Protein AF-A0A9E2Z2F4-F1 (afdb_monomer_lite)

Sequence (89 aa):
MAPRANWKGFLRLSLVTCPVALYPATSDTEKVSFNQINRKTGHRIKYSKVDADTGEEVANEDIVKGYKVDTDTYIEVTREELDDIALES

Radius of gyration: 22.46 Å; chains: 1; bounding box: 53×28×62 Å

pLDDT: mean 81.67, std 10.57, range [46.47, 94.56]

Foldseek 3Di:
DDFDFPDWDWDDDPPDIDTDTHGDPDDCVPPDDDFDADPPPRDGDDDFDADPVPRHGDDPVRDFDWDDDDVVDTDTDHPVNVVVPPPDD

Secondary structure (DSSP, 8-state):
-PPPPSEEEEEEETTEEEEEEE--SS-GGGS-----B-TTT-PBP----B-TTT--B--GGG--EEEEEETTEEEEE-HHHHHHTS---

Structure (mmCIF, N/CA/C/O backbone):
data_AF-A0A9E2Z2F4-F1
#
_entry.id   AF-A0A9E2Z2F4-F1
#
loop_
_atom_site.group_PDB
_atom_site.id
_atom_site.type_symbol
_atom_site.label_atom_id
_atom_site.label_alt_id
_atom_site.label_comp_id
_atom_site.label_asym_id
_atom_site.label_entity_id
_atom_site.label_seq_id
_atom_site.pdbx_PDB_ins_code
_atom_site.Cartn_x
_atom_site.Cartn_y
_atom_site.Cartn_z
_atom_site.occupancy
_atom_site.B_iso_or_equiv
_atom_site.auth_seq_id
_atom_site.auth_comp_id
_atom_site.auth_asym_id
_atom_site.auth_atom_id
_atom_site.pdbx_PDB_model_num
ATOM 1 N N . MET A 1 1 ? 23.255 7.708 2.426 1.00 59.72 1 MET A N 1
ATOM 2 C CA . MET A 1 1 ? 22.846 6.378 1.917 1.00 59.72 1 MET A CA 1
ATOM 3 C C . MET A 1 1 ? 22.878 6.430 0.396 1.00 59.72 1 MET A C 1
ATOM 5 O O . MET A 1 1 ? 22.475 7.450 -0.144 1.00 59.72 1 MET A O 1
ATOM 9 N N . ALA A 1 2 ? 23.410 5.415 -0.290 1.00 62.09 2 ALA A N 1
ATOM 10 C CA . ALA A 1 2 ? 23.444 5.414 -1.757 1.00 62.09 2 ALA A CA 1
ATOM 11 C C . ALA A 1 2 ? 22.013 5.308 -2.333 1.00 62.09 2 ALA A C 1
ATOM 13 O O . ALA A 1 2 ? 21.208 4.557 -1.770 1.00 62.09 2 ALA A O 1
ATOM 14 N N . PRO A 1 3 ? 21.675 6.035 -3.417 1.00 71.19 3 PRO A N 1
ATOM 15 C CA . PRO A 1 3 ? 20.335 6.013 -3.996 1.00 71.19 3 PRO A CA 1
ATOM 16 C C . PRO A 1 3 ? 19.988 4.603 -4.491 1.00 71.19 3 PRO A C 1
ATOM 18 O O . PRO A 1 3 ? 20.742 3.985 -5.246 1.00 71.19 3 PRO A O 1
ATOM 21 N N . ARG A 1 4 ? 18.842 4.072 -4.048 1.00 79.50 4 ARG A N 1
ATOM 22 C CA . ARG A 1 4 ? 18.302 2.793 -4.530 1.00 79.50 4 ARG A CA 1
ATOM 23 C C . ARG A 1 4 ? 17.364 3.076 -5.696 1.00 79.50 4 ARG A C 1
ATOM 25 O O . ARG A 1 4 ? 16.434 3.860 -5.549 1.00 79.50 4 ARG A O 1
ATOM 32 N N . ALA A 1 5 ? 17.614 2.432 -6.831 1.00 84.06 5 ALA A N 1
ATOM 33 C CA . ALA A 1 5 ? 16.718 2.514 -7.977 1.00 84.06 5 ALA A CA 1
ATOM 34 C C . ALA A 1 5 ? 15.362 1.886 -7.618 1.00 84.06 5 ALA A C 1
ATOM 36 O O . ALA A 1 5 ? 15.334 0.778 -7.076 1.00 84.06 5 ALA A O 1
ATOM 37 N N . ASN A 1 6 ? 14.260 2.573 -7.930 1.00 85.62 6 ASN A N 1
ATOM 38 C CA . ASN A 1 6 ? 12.908 2.025 -7.766 1.00 85.62 6 ASN A CA 1
ATOM 39 C C . ASN A 1 6 ? 12.586 0.992 -8.851 1.00 85.62 6 ASN A C 1
ATOM 41 O O . ASN A 1 6 ? 11.757 0.112 -8.642 1.00 85.62 6 ASN A O 1
ATOM 45 N N . TRP A 1 7 ? 13.266 1.080 -9.994 1.00 91.56 7 TRP A N 1
ATOM 46 C CA . TRP A 1 7 ? 13.108 0.146 -11.096 1.00 91.56 7 TRP A CA 1
ATOM 47 C C . TRP A 1 7 ? 14.385 0.068 -11.936 1.00 91.56 7 TRP A C 1
ATOM 49 O O . TRP A 1 7 ? 15.123 1.049 -12.065 1.00 91.56 7 TRP A O 1
ATOM 59 N N . LYS A 1 8 ? 14.649 -1.109 -12.506 1.00 93.00 8 LYS A N 1
ATOM 60 C CA . LYS A 1 8 ? 15.749 -1.364 -13.440 1.00 93.00 8 LYS A CA 1
ATOM 61 C C . LYS A 1 8 ? 15.210 -2.140 -14.632 1.00 93.00 8 LYS A C 1
ATOM 63 O O . LYS A 1 8 ? 14.436 -3.074 -14.445 1.00 93.00 8 LYS A O 1
ATOM 68 N N . GLY A 1 9 ? 15.669 -1.797 -15.826 1.00 93.44 9 GLY A N 1
ATOM 69 C CA . GLY A 1 9 ? 15.280 -2.500 -17.039 1.00 93.44 9 GLY A CA 1
ATOM 70 C C . GLY A 1 9 ? 16.095 -2.058 -18.241 1.00 93.44 9 GLY A C 1
ATOM 71 O O . GLY A 1 9 ? 17.185 -1.505 -18.097 1.00 93.44 9 GLY A O 1
ATOM 72 N N . PHE A 1 10 ? 15.564 -2.312 -19.431 1.00 93.88 10 PHE A N 1
ATOM 73 C CA . PHE A 1 10 ? 16.212 -1.975 -20.692 1.00 93.88 10 PHE A CA 1
ATOM 74 C C . PHE A 1 10 ? 15.328 -1.031 -21.501 1.00 93.88 10 PHE A C 1
ATOM 76 O O . PHE A 1 10 ? 14.139 -1.286 -21.676 1.00 93.88 10 PHE A O 1
ATOM 83 N N . LEU A 1 11 ? 15.923 0.043 -22.014 1.00 92.19 11 LEU A N 1
ATOM 84 C CA . LEU A 1 11 ? 15.291 0.939 -22.971 1.00 92.19 11 LEU A CA 1
ATOM 85 C C . LEU A 1 11 ? 15.726 0.525 -24.379 1.00 92.19 11 LEU A C 1
ATOM 87 O O . LEU A 1 11 ? 16.920 0.555 -24.691 1.00 92.19 11 LEU A O 1
ATOM 91 N N . ARG A 1 12 ? 14.763 0.136 -25.222 1.00 92.44 12 ARG A N 1
ATOM 92 C CA . ARG A 1 12 ? 15.014 -0.216 -26.624 1.00 92.44 12 ARG A CA 1
ATOM 93 C C . ARG A 1 12 ? 14.666 0.956 -27.536 1.00 92.44 12 ARG A C 1
ATOM 95 O O . ARG A 1 12 ? 13.512 1.363 -27.616 1.00 92.44 12 ARG A O 1
ATOM 102 N N . LEU A 1 13 ? 15.660 1.466 -28.254 1.00 90.31 13 LEU A N 1
ATOM 103 C CA . LEU A 1 13 ? 15.529 2.519 -29.257 1.00 90.31 13 LEU A CA 1
ATOM 104 C C . LEU A 1 13 ? 15.857 1.928 -30.629 1.00 90.31 13 LEU A C 1
ATOM 106 O O . LEU A 1 13 ? 17.022 1.812 -31.008 1.00 90.31 13 LEU A O 1
ATOM 110 N N . SER A 1 14 ? 14.818 1.527 -31.366 1.00 91.25 14 SER A N 1
ATOM 111 C CA . SER A 1 14 ? 14.930 0.773 -32.625 1.00 91.25 14 SER A CA 1
ATOM 112 C C . SER A 1 14 ? 15.796 -0.489 -32.473 1.00 91.25 14 SER A C 1
ATOM 114 O O . SER A 1 14 ? 15.294 -1.510 -32.004 1.00 91.25 14 SER A O 1
ATOM 116 N N . LEU A 1 15 ? 17.085 -0.411 -32.823 1.00 93.62 15 LEU A N 1
ATOM 117 C CA . LEU A 1 15 ? 18.055 -1.514 -32.777 1.00 93.62 15 LEU A CA 1
ATOM 118 C C . LEU A 1 15 ? 19.022 -1.427 -31.585 1.00 93.62 15 LEU A C 1
ATOM 120 O O . LEU A 1 15 ? 19.808 -2.344 -31.363 1.00 93.62 15 LEU A O 1
ATOM 124 N N . VAL A 1 16 ? 18.986 -0.337 -30.817 1.00 93.94 16 VAL A N 1
ATOM 125 C CA . VAL A 1 16 ? 19.871 -0.125 -29.667 1.00 93.94 16 VAL A CA 1
ATOM 126 C C . VAL A 1 16 ? 19.132 -0.493 -28.389 1.00 93.94 16 VAL A C 1
ATOM 128 O O . VAL A 1 16 ? 17.996 -0.073 -28.183 1.00 93.94 16 VAL A O 1
ATOM 131 N N . THR A 1 17 ? 19.780 -1.265 -27.519 1.00 93.94 17 THR A N 1
ATOM 132 C CA . THR A 1 17 ? 19.247 -1.634 -26.203 1.00 93.94 17 THR A CA 1
ATOM 133 C C . THR A 1 17 ? 20.206 -1.148 -25.125 1.00 93.94 17 THR A C 1
ATOM 135 O O . THR A 1 17 ? 21.355 -1.581 -25.086 1.00 93.94 17 THR A O 1
ATOM 138 N N . CYS A 1 18 ? 19.734 -0.258 -24.252 1.00 94.56 18 CYS A N 1
ATOM 139 C CA . CYS A 1 18 ? 20.533 0.327 -23.176 1.00 94.56 18 CYS A CA 1
ATOM 140 C C . CYS A 1 18 ? 19.955 -0.064 -21.809 1.00 94.56 18 CYS A C 1
ATOM 142 O O . CYS A 1 18 ? 18.750 0.106 -21.602 1.00 94.56 18 CYS A O 1
ATOM 144 N N . PRO A 1 19 ? 20.768 -0.551 -20.854 1.00 93.38 19 PRO A N 1
ATOM 145 C CA . PRO A 1 19 ? 20.311 -0.732 -19.483 1.00 93.38 19 PRO A CA 1
ATOM 146 C C . PRO A 1 19 ? 20.035 0.633 -18.844 1.00 93.38 19 PRO A C 1
ATOM 148 O O . PRO A 1 19 ? 20.838 1.560 -18.957 1.00 93.38 19 PRO A O 1
ATOM 151 N N . VAL A 1 20 ? 18.904 0.751 -18.158 1.00 93.38 20 VAL A N 1
ATOM 152 C CA . VAL A 1 20 ? 18.466 1.975 -17.483 1.00 93.38 20 VAL A CA 1
ATOM 153 C C . VAL A 1 20 ? 18.036 1.674 -16.049 1.00 93.38 20 VAL A C 1
ATOM 155 O O . VAL A 1 20 ? 17.573 0.578 -15.722 1.00 93.38 20 VAL A O 1
ATOM 158 N N . ALA A 1 21 ? 18.185 2.670 -15.182 1.00 92.00 21 ALA A N 1
ATOM 159 C CA . ALA A 1 21 ? 17.706 2.639 -13.809 1.00 92.00 21 ALA A CA 1
ATOM 160 C C . ALA A 1 21 ? 16.900 3.911 -13.541 1.00 92.00 21 ALA A C 1
ATOM 162 O O . ALA A 1 21 ? 17.367 5.015 -13.821 1.00 92.00 21 ALA A O 1
ATOM 163 N N . LEU A 1 22 ? 15.688 3.743 -13.018 1.00 89.81 22 LEU A N 1
ATOM 164 C CA . LEU A 1 22 ? 14.836 4.849 -12.599 1.00 89.81 22 LEU A CA 1
ATOM 165 C C . LEU A 1 22 ? 15.139 5.191 -11.141 1.00 89.81 22 LEU A C 1
ATOM 167 O O . LEU A 1 22 ? 15.330 4.299 -10.307 1.00 89.81 22 LEU A O 1
ATOM 171 N N . TYR A 1 23 ? 15.173 6.491 -10.863 1.00 87.50 23 TYR A N 1
ATOM 172 C CA . TYR A 1 23 ? 15.340 7.049 -9.529 1.00 87.50 23 TYR A CA 1
ATOM 173 C C . TYR A 1 23 ? 14.268 8.118 -9.307 1.00 87.50 23 TYR A C 1
ATOM 175 O O . TYR A 1 23 ? 13.985 8.890 -10.228 1.00 87.50 23 TYR A O 1
ATOM 183 N N . PRO A 1 24 ? 13.676 8.196 -8.106 1.00 84.50 24 PRO A N 1
ATOM 184 C CA . PRO A 1 24 ? 12.725 9.249 -7.798 1.00 84.50 24 PRO A CA 1
ATOM 185 C C . PRO A 1 24 ? 13.445 10.605 -7.752 1.00 84.50 24 PRO A C 1
ATOM 187 O O . PRO A 1 24 ? 14.492 10.741 -7.118 1.00 84.50 24 PRO A O 1
ATOM 190 N N . ALA A 1 25 ? 12.881 11.613 -8.422 1.00 81.56 25 ALA A N 1
ATOM 191 C CA . ALA A 1 25 ? 13.426 12.974 -8.427 1.00 81.56 25 ALA A CA 1
ATOM 192 C C . ALA A 1 25 ? 13.266 13.679 -7.068 1.00 81.56 25 ALA A C 1
ATOM 194 O O . ALA A 1 25 ? 14.028 14.585 -6.740 1.00 81.56 25 ALA A O 1
ATOM 195 N N . THR A 1 26 ? 12.286 13.249 -6.271 1.00 78.50 26 THR A N 1
ATOM 196 C CA . THR A 1 26 ? 12.015 13.739 -4.919 1.00 78.50 26 THR A CA 1
ATOM 197 C C . THR A 1 26 ? 12.133 12.589 -3.925 1.00 78.50 26 THR A C 1
ATOM 199 O O . THR A 1 26 ? 11.686 11.472 -4.182 1.00 78.50 26 THR A O 1
ATOM 202 N N . SER A 1 27 ? 12.761 12.842 -2.779 1.00 68.31 27 SER A N 1
ATOM 203 C CA . SER A 1 27 ? 12.877 11.856 -1.704 1.00 68.31 27 SER A CA 1
ATOM 204 C C . SER A 1 27 ? 11.975 12.263 -0.547 1.00 68.31 27 SER A C 1
AT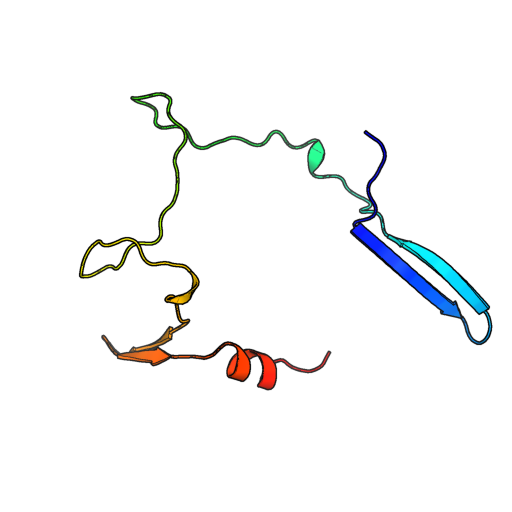OM 206 O O . SER A 1 27 ? 12.197 13.293 0.078 1.00 68.31 27 SER A O 1
ATOM 208 N N . ASP A 1 28 ? 10.978 11.437 -0.225 1.00 67.19 28 ASP A N 1
ATOM 209 C CA . ASP A 1 28 ? 10.156 11.630 0.981 1.00 67.19 28 ASP A CA 1
ATOM 210 C C . ASP A 1 28 ? 10.930 11.280 2.267 1.00 67.19 28 ASP A C 1
ATOM 212 O O . ASP A 1 28 ? 10.475 11.553 3.369 1.00 67.19 28 ASP A O 1
ATOM 216 N N . THR A 1 29 ? 12.132 10.706 2.134 1.00 63.12 29 THR A N 1
ATOM 217 C CA . THR A 1 29 ? 13.009 10.273 3.234 1.00 63.12 29 THR A CA 1
ATOM 218 C C . THR A 1 29 ? 13.368 11.398 4.210 1.00 63.12 29 THR A C 1
ATOM 220 O O . THR A 1 29 ? 13.681 11.125 5.364 1.00 63.12 29 THR A O 1
ATOM 223 N N . GLU A 1 30 ? 13.328 12.657 3.768 1.00 62.94 30 GLU A N 1
ATOM 224 C CA . GLU A 1 30 ? 13.573 13.821 4.629 1.00 62.94 30 GLU A CA 1
ATOM 225 C C . GLU A 1 30 ? 12.356 14.196 5.489 1.00 62.94 30 GLU A C 1
ATOM 227 O O . GLU A 1 30 ? 12.466 15.026 6.393 1.00 62.94 30 GLU A O 1
ATOM 232 N N . LYS A 1 31 ? 11.187 13.588 5.251 1.00 69.25 31 LYS A N 1
ATOM 233 C CA . LYS A 1 31 ? 10.006 13.827 6.075 1.00 69.25 31 LYS A CA 1
ATOM 234 C C . LYS A 1 31 ? 10.112 13.041 7.376 1.00 69.25 31 LYS A C 1
ATOM 236 O O . LYS A 1 31 ? 10.198 11.814 7.401 1.00 69.25 31 LYS A O 1
ATOM 241 N N . VAL A 1 32 ? 10.066 13.774 8.486 1.00 77.50 32 VAL A N 1
ATOM 242 C CA . VAL A 1 32 ? 9.949 13.201 9.828 1.00 77.50 32 VAL A CA 1
ATOM 243 C C . VAL A 1 32 ? 8.636 12.417 9.902 1.00 77.50 32 VAL A C 1
ATOM 245 O O . VAL A 1 32 ? 7.555 12.999 9.815 1.00 77.50 32 VAL A O 1
ATOM 248 N N . SER A 1 33 ? 8.725 11.094 10.049 1.00 78.00 33 SER A N 1
ATOM 249 C CA . SER A 1 33 ? 7.559 10.235 10.264 1.00 78.00 33 SER A CA 1
ATOM 250 C C . SER A 1 33 ? 7.297 10.058 11.758 1.00 78.00 33 SER A C 1
ATOM 252 O O . SER A 1 33 ? 8.216 9.875 12.558 1.00 78.00 33 SER A O 1
ATOM 254 N N . PHE A 1 34 ? 6.025 10.108 12.143 1.00 85.25 34 PHE A N 1
ATOM 255 C CA . PHE A 1 34 ? 5.600 9.925 13.526 1.00 85.25 34 PHE A CA 1
ATOM 256 C C . PHE A 1 34 ? 4.908 8.573 13.680 1.00 85.25 34 PHE A C 1
ATOM 258 O O . PHE A 1 34 ? 4.030 8.214 12.897 1.00 85.25 34 PHE A O 1
ATOM 265 N N . ASN A 1 35 ? 5.283 7.827 14.718 1.00 88.56 35 ASN A N 1
ATOM 266 C CA . ASN A 1 35 ? 4.536 6.643 15.126 1.00 88.56 35 ASN A CA 1
ATOM 267 C C . ASN A 1 35 ? 3.364 7.060 16.016 1.00 88.56 35 ASN A C 1
ATOM 269 O O . ASN A 1 35 ? 3.505 7.938 16.866 1.00 88.56 35 ASN A O 1
ATOM 273 N N . GLN A 1 36 ? 2.223 6.390 15.870 1.00 90.56 36 GLN A N 1
ATOM 274 C CA . GLN A 1 36 ? 1.113 6.562 16.800 1.00 90.56 36 GLN A CA 1
ATOM 275 C C . GLN A 1 36 ? 1.416 5.822 18.106 1.00 90.56 36 GLN A C 1
ATOM 277 O O . GLN A 1 36 ? 1.685 4.616 18.104 1.00 90.56 36 GLN A O 1
ATOM 282 N N . ILE A 1 37 ? 1.379 6.557 19.216 1.00 93.88 37 ILE A N 1
ATOM 283 C CA . ILE A 1 37 ? 1.709 6.063 20.553 1.00 93.88 37 ILE A CA 1
ATOM 284 C C . ILE A 1 37 ? 0.500 6.245 21.472 1.00 93.88 37 ILE A C 1
ATOM 286 O O . ILE A 1 37 ? -0.140 7.298 21.482 1.00 93.88 37 ILE A O 1
ATOM 290 N N . ASN A 1 38 ? 0.201 5.230 22.281 1.00 90.12 38 ASN A N 1
ATOM 291 C CA . ASN A 1 38 ? -0.784 5.336 23.346 1.00 90.12 38 ASN A CA 1
ATOM 292 C C . ASN A 1 38 ? -0.272 6.304 24.426 1.00 90.12 38 ASN A C 1
ATOM 294 O O . ASN A 1 38 ? 0.719 6.027 25.097 1.00 90.12 38 ASN A O 1
ATOM 298 N N . ARG A 1 39 ? -0.973 7.426 24.628 1.00 92.50 39 ARG A N 1
ATOM 299 C CA . ARG A 1 39 ? -0.571 8.485 25.570 1.00 92.50 39 ARG A CA 1
ATOM 300 C C . ARG A 1 39 ? -0.409 8.004 27.019 1.00 92.50 39 ARG A C 1
ATOM 302 O O . ARG A 1 39 ? 0.391 8.581 27.744 1.00 92.50 39 ARG A O 1
ATOM 309 N N . LYS A 1 40 ? -1.167 6.992 27.454 1.00 94.25 40 LYS A N 1
ATOM 310 C CA . LYS A 1 40 ? -1.139 6.503 28.844 1.00 94.25 40 LYS A CA 1
ATOM 311 C C . LYS A 1 40 ? 0.003 5.520 29.099 1.00 94.25 40 LYS A C 1
ATOM 313 O O . LYS A 1 40 ? 0.566 5.526 30.184 1.00 94.25 40 LYS A O 1
ATOM 318 N N . THR A 1 41 ? 0.316 4.671 28.121 1.00 92.75 41 THR A N 1
ATOM 319 C CA . THR A 1 41 ? 1.272 3.561 28.289 1.00 92.75 41 THR A CA 1
ATOM 320 C C . THR A 1 41 ? 2.603 3.781 27.572 1.00 92.75 41 THR A C 1
ATOM 322 O O . THR A 1 41 ? 3.573 3.087 27.851 1.00 92.75 41 THR A O 1
ATOM 325 N N . GLY A 1 42 ? 2.670 4.720 26.625 1.00 91.25 42 GLY A N 1
ATOM 326 C CA . GLY A 1 42 ? 3.852 4.941 25.790 1.00 91.25 42 GLY A CA 1
ATOM 327 C C . GLY A 1 42 ? 4.084 3.850 24.737 1.00 91.25 42 GLY A C 1
ATOM 328 O O . GLY A 1 42 ? 5.089 3.877 24.031 1.00 91.25 42 GLY A O 1
ATOM 329 N N . HIS A 1 43 ? 3.173 2.885 24.598 1.00 93.88 43 HIS A N 1
ATOM 330 C CA . HIS A 1 43 ? 3.318 1.784 23.647 1.00 93.88 43 HIS A CA 1
ATOM 331 C C . HIS A 1 43 ? 2.831 2.160 22.243 1.00 93.88 43 HIS A C 1
ATOM 333 O O . HIS A 1 43 ? 1.874 2.922 22.079 1.00 93.88 43 HIS A O 1
ATOM 339 N N . ARG A 1 44 ? 3.476 1.593 21.216 1.00 93.81 44 ARG A N 1
ATOM 340 C CA . ARG A 1 44 ? 3.094 1.767 19.807 1.00 93.81 44 ARG A CA 1
ATOM 341 C C . ARG A 1 44 ? 1.736 1.123 19.528 1.00 93.81 44 ARG A C 1
ATOM 343 O O . ARG A 1 44 ? 1.517 -0.028 19.901 1.00 93.81 44 ARG A O 1
ATOM 350 N N . ILE A 1 45 ? 0.859 1.845 18.834 1.00 91.56 45 ILE A N 1
ATOM 351 C CA . ILE A 1 45 ? -0.436 1.316 18.393 1.00 91.56 45 ILE A CA 1
ATOM 352 C C . ILE A 1 45 ? -0.207 0.314 17.254 1.00 91.56 45 ILE A C 1
ATOM 354 O O . ILE A 1 45 ? 0.528 0.598 16.305 1.00 91.56 45 ILE A O 1
ATOM 358 N N . LYS A 1 46 ? -0.835 -0.860 17.357 1.00 90.00 46 LYS A N 1
ATOM 359 C CA . LYS A 1 46 ? -0.929 -1.855 16.286 1.00 90.00 46 LYS A CA 1
ATOM 360 C C . LYS A 1 46 ? -2.374 -1.902 15.800 1.00 90.00 46 LYS A C 1
ATOM 362 O O . LYS A 1 46 ? -3.287 -1.844 16.618 1.00 90.00 46 LYS A O 1
ATOM 367 N N . TYR A 1 47 ? -2.55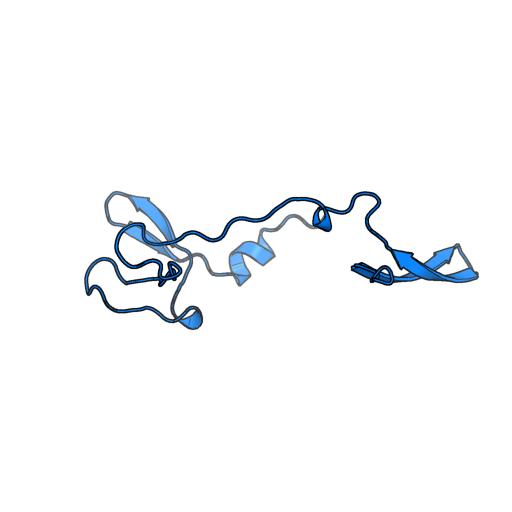5 -2.003 14.490 1.00 88.50 47 TYR A N 1
ATOM 368 C CA . TYR A 1 47 ? -3.863 -2.220 13.884 1.00 88.50 47 TYR A CA 1
ATOM 369 C C . TYR A 1 47 ? -4.045 -3.707 13.626 1.00 88.50 47 TYR A C 1
ATOM 371 O O . TYR A 1 47 ? -3.146 -4.348 13.083 1.00 88.50 47 TYR A O 1
ATOM 379 N N . SER A 1 48 ? -5.209 -4.212 14.003 1.00 88.38 48 SER A N 1
ATOM 380 C CA . SER A 1 48 ? -5.686 -5.534 13.634 1.00 88.38 48 SER A CA 1
ATOM 381 C C . SER A 1 48 ? -7.043 -5.385 12.954 1.00 88.38 48 SER A C 1
ATOM 383 O O . SER A 1 48 ? -7.781 -4.438 13.243 1.00 88.38 48 SER A O 1
ATOM 385 N N . LYS A 1 49 ? -7.325 -6.269 11.999 1.00 89.94 49 LYS A N 1
ATOM 386 C CA . LYS A 1 49 ? -8.621 -6.344 11.332 1.00 89.94 49 LYS A CA 1
ATOM 387 C C . LYS A 1 49 ? -9.445 -7.368 12.099 1.00 89.94 49 LYS A C 1
ATOM 389 O O . LYS A 1 49 ? -9.025 -8.514 12.205 1.00 89.94 49 LYS A O 1
ATOM 394 N N . VAL A 1 50 ? -10.570 -6.932 12.647 1.00 91.06 50 VAL A N 1
ATOM 395 C CA . VAL A 1 50 ? -11.458 -7.771 13.454 1.00 91.06 50 VAL A CA 1
ATOM 396 C C . VAL A 1 50 ? -12.823 -7.867 12.791 1.00 91.06 50 VAL A C 1
ATOM 398 O O . VAL A 1 50 ? -13.261 -6.897 12.164 1.00 91.06 50 VAL A O 1
ATOM 401 N N . ASP A 1 51 ? -13.459 -9.026 12.912 1.00 87.25 51 ASP A N 1
ATOM 402 C CA . ASP A 1 51 ? -14.837 -9.238 12.488 1.00 87.25 51 ASP A CA 1
ATOM 403 C C . ASP A 1 51 ? -15.787 -8.395 13.352 1.00 87.25 51 ASP A C 1
ATOM 405 O O . ASP A 1 51 ? -15.584 -8.250 14.562 1.00 87.25 51 ASP A O 1
ATOM 409 N N . ALA A 1 52 ? -16.789 -7.780 12.725 1.00 84.44 52 ALA A N 1
ATOM 410 C CA . ALA A 1 52 ? -17.672 -6.833 13.400 1.00 84.44 52 ALA A CA 1
ATOM 411 C C . ALA A 1 52 ? -18.683 -7.516 14.335 1.00 84.44 52 ALA A C 1
ATOM 413 O O . ALA A 1 52 ? -19.102 -6.896 15.315 1.00 84.44 52 ALA A O 1
ATOM 414 N N . ASP A 1 53 ? -19.046 -8.766 14.053 1.00 87.19 53 ASP A N 1
ATOM 415 C CA . ASP A 1 53 ? -20.055 -9.521 14.788 1.00 87.19 53 ASP A CA 1
ATOM 416 C C . ASP A 1 53 ? -19.418 -10.405 15.864 1.00 87.19 53 ASP A C 1
ATOM 418 O O . ASP A 1 53 ? -19.898 -10.445 17.000 1.00 87.19 53 ASP A O 1
ATOM 422 N N . THR A 1 54 ? -18.310 -11.083 15.545 1.00 85.38 54 THR A N 1
ATOM 423 C CA . THR A 1 54 ? -17.642 -11.996 16.489 1.00 85.38 54 THR A CA 1
ATOM 424 C C . THR A 1 54 ? -16.557 -11.315 17.322 1.00 85.38 54 THR A C 1
ATOM 426 O O . THR A 1 54 ? -16.255 -11.762 18.431 1.00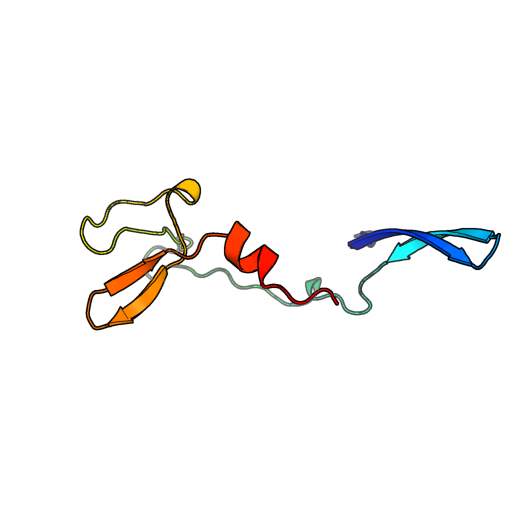 85.38 54 THR A O 1
ATOM 429 N N . GLY A 1 55 ? -15.981 -10.212 16.830 1.00 86.81 55 GLY A N 1
ATOM 430 C CA . GLY A 1 55 ? -14.863 -9.516 17.473 1.00 86.81 55 GLY A CA 1
ATOM 431 C C . GLY A 1 55 ? -13.520 -10.248 17.364 1.00 86.81 55 GLY A C 1
ATOM 432 O O . GLY A 1 55 ? -12.552 -9.850 18.018 1.00 86.81 55 GLY A O 1
ATOM 433 N N . GLU A 1 56 ? -13.449 -11.312 16.566 1.00 88.81 56 GLU A N 1
ATOM 434 C CA . GLU A 1 56 ? -12.240 -12.109 16.360 1.00 88.81 56 GLU A CA 1
ATOM 435 C C . GLU A 1 56 ? -11.333 -11.488 15.291 1.00 88.81 56 GLU A C 1
ATOM 437 O O . GLU A 1 56 ? -11.793 -10.805 14.379 1.00 88.81 56 GLU A O 1
ATOM 442 N N . GLU A 1 57 ? -10.020 -11.701 15.403 1.00 88.56 57 GLU A N 1
ATOM 443 C CA . GLU A 1 57 ? -9.056 -11.236 14.400 1.00 88.56 57 GLU A CA 1
ATOM 444 C C . GLU A 1 57 ? -9.179 -12.060 13.113 1.00 88.56 57 GLU A C 1
ATOM 446 O O . GLU A 1 57 ? -9.148 -13.288 13.150 1.00 88.56 57 GLU A O 1
ATOM 451 N N . VAL A 1 58 ? -9.274 -11.374 11.974 1.00 88.75 58 VAL A N 1
ATOM 452 C CA . VAL A 1 58 ? -9.432 -11.998 10.657 1.00 88.75 58 VAL A CA 1
ATOM 453 C C . VAL A 1 58 ? -8.112 -11.928 9.896 1.00 88.75 58 VAL A C 1
ATOM 455 O O . VAL A 1 58 ? -7.528 -10.849 9.712 1.00 88.75 58 VAL A O 1
ATOM 458 N N . ALA A 1 59 ? -7.636 -13.083 9.429 1.00 87.44 59 ALA A N 1
ATOM 459 C CA . ALA A 1 59 ? -6.447 -13.163 8.593 1.00 87.44 59 ALA A CA 1
ATOM 460 C C . ALA A 1 59 ? -6.692 -12.474 7.245 1.00 87.44 59 ALA A C 1
ATOM 462 O O . ALA A 1 59 ? -7.801 -12.442 6.729 1.00 87.44 59 ALA A O 1
ATOM 463 N N . ASN A 1 60 ? -5.647 -11.907 6.636 1.00 81.00 60 ASN A N 1
ATOM 464 C CA . ASN A 1 60 ? -5.806 -11.156 5.383 1.00 81.00 60 ASN A CA 1
ATOM 465 C C . ASN A 1 60 ? -6.361 -12.011 4.230 1.00 81.00 60 ASN A C 1
ATOM 467 O O . ASN A 1 60 ? -6.987 -11.462 3.328 1.00 81.00 60 ASN A O 1
ATOM 471 N N . GLU A 1 61 ? -6.102 -13.317 4.273 1.00 82.00 61 GLU A N 1
ATOM 472 C CA . GLU A 1 61 ? -6.532 -14.315 3.289 1.00 82.00 61 GLU A CA 1
ATOM 473 C C . GLU A 1 61 ? -8.052 -14.513 3.298 1.00 82.00 61 GLU A C 1
ATOM 475 O O . GLU A 1 61 ? -8.640 -14.699 2.237 1.00 82.00 61 GLU A O 1
ATOM 480 N N . ASP A 1 62 ? -8.687 -14.358 4.461 1.00 80.81 62 ASP A N 1
ATOM 481 C CA . ASP A 1 62 ? -10.133 -14.528 4.642 1.00 80.81 62 ASP A CA 1
ATOM 482 C C . ASP A 1 62 ? -10.922 -13.230 4.373 1.00 80.81 62 ASP A C 1
ATOM 484 O O . ASP A 1 62 ? -12.146 -13.192 4.481 1.00 80.81 62 ASP A O 1
ATOM 488 N N . ILE A 1 63 ? -10.238 -12.133 4.016 1.00 81.62 63 ILE A N 1
ATOM 489 C CA . ILE A 1 63 ? -10.869 -10.826 3.791 1.00 81.62 63 ILE A CA 1
ATOM 490 C C . ILE A 1 63 ? -11.149 -10.625 2.306 1.00 81.62 63 ILE A C 1
ATOM 492 O O . ILE A 1 63 ? -10.273 -10.231 1.527 1.00 81.62 63 ILE A O 1
ATOM 496 N N . VAL A 1 64 ? -12.414 -10.808 1.940 1.00 80.94 64 VAL A N 1
ATOM 497 C CA . VAL A 1 64 ? -12.939 -10.506 0.605 1.00 80.94 64 VAL A CA 1
ATOM 498 C C . VAL A 1 64 ? -13.425 -9.058 0.502 1.00 80.94 64 VAL A C 1
ATOM 500 O O . VAL A 1 64 ? -13.754 -8.407 1.496 1.00 80.94 64 VAL A O 1
ATOM 503 N N . LYS A 1 65 ? -13.442 -8.510 -0.718 1.00 78.06 65 LYS A N 1
ATOM 504 C CA . LYS A 1 65 ? -14.032 -7.193 -0.983 1.00 78.06 65 LYS A CA 1
ATOM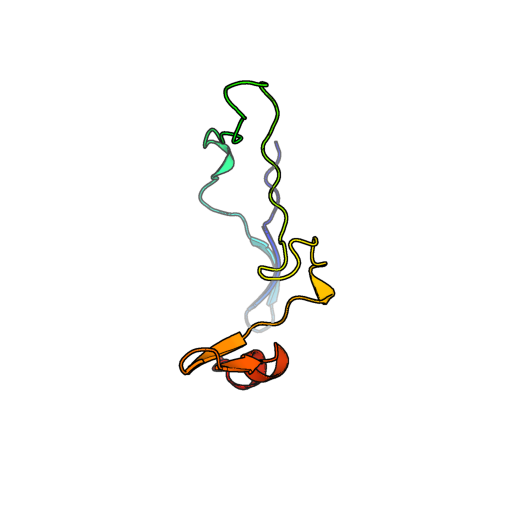 505 C C . LYS A 1 65 ? -15.518 -7.385 -1.263 1.00 78.06 65 LYS A C 1
ATOM 507 O O . LYS A 1 65 ? -15.861 -8.130 -2.169 1.00 78.06 65 LYS A O 1
ATOM 512 N N . GLY A 1 66 ? -16.383 -6.702 -0.521 1.00 78.94 66 GLY A N 1
ATOM 513 C CA . GLY A 1 66 ? -17.824 -6.682 -0.778 1.00 78.94 66 GLY A CA 1
ATOM 514 C C . GLY A 1 66 ? -18.302 -5.285 -1.168 1.00 78.94 66 GLY A C 1
ATOM 515 O O . GLY A 1 66 ? -17.875 -4.301 -0.560 1.00 78.94 66 GLY A O 1
ATOM 516 N N . TYR A 1 67 ? -19.189 -5.174 -2.156 1.00 76.88 67 TYR A N 1
ATOM 517 C CA . TYR A 1 67 ? -19.911 -3.937 -2.461 1.00 76.88 67 TYR A CA 1
ATOM 518 C C . TYR A 1 67 ? -21.320 -3.992 -1.864 1.00 76.88 67 TYR A C 1
ATOM 520 O O . TYR A 1 67 ? -22.046 -4.966 -2.054 1.00 76.88 67 TYR A O 1
ATOM 528 N N . LYS A 1 68 ? -21.716 -2.947 -1.130 1.00 76.88 68 LYS A N 1
ATOM 529 C CA . LYS A 1 68 ? -23.037 -2.869 -0.494 1.00 76.88 68 LYS A CA 1
ATOM 530 C C . LYS A 1 68 ? -24.100 -2.498 -1.529 1.00 76.88 68 LYS A C 1
ATOM 532 O O . LYS A 1 68 ? -24.030 -1.410 -2.095 1.00 76.88 68 LYS A O 1
ATOM 537 N N . VAL A 1 69 ? -25.085 -3.370 -1.741 1.00 75.25 69 VAL A N 1
ATOM 538 C CA . VAL A 1 69 ? -26.186 -3.136 -2.698 1.00 75.25 69 VAL A CA 1
ATOM 539 C C . VAL A 1 69 ? -27.480 -2.721 -1.998 1.00 75.25 69 VAL A C 1
ATOM 541 O O . VAL A 1 69 ? -28.180 -1.853 -2.509 1.00 75.25 69 VAL A O 1
ATOM 544 N N . ASP A 1 70 ? -27.761 -3.261 -0.810 1.00 71.44 70 ASP A N 1
ATOM 545 C CA . ASP A 1 70 ? -28.923 -2.882 0.008 1.00 71.44 70 ASP A CA 1
ATOM 546 C C . ASP A 1 70 ? -28.565 -2.857 1.509 1.00 71.44 70 ASP A C 1
ATOM 548 O O . ASP A 1 70 ? -27.404 -3.039 1.898 1.00 71.44 70 ASP A O 1
ATOM 552 N N . THR A 1 71 ? -29.538 -2.588 2.380 1.00 66.31 71 THR A N 1
ATOM 553 C CA . THR A 1 71 ? -29.364 -2.689 3.829 1.00 66.31 71 THR A CA 1
ATOM 554 C C . THR A 1 71 ? -29.095 -4.153 4.162 1.00 66.31 71 THR A C 1
ATOM 55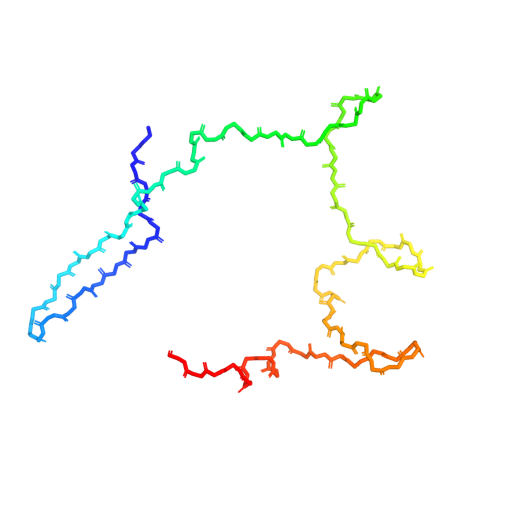6 O O . THR A 1 71 ? -29.958 -5.001 3.982 1.00 66.31 71 THR A O 1
ATOM 559 N N . ASP A 1 72 ? -27.875 -4.433 4.620 1.00 64.75 72 ASP A N 1
ATOM 560 C CA . ASP A 1 72 ? -27.394 -5.768 5.003 1.00 64.75 72 ASP A CA 1
ATOM 561 C C . ASP A 1 72 ? -27.046 -6.737 3.858 1.00 64.75 72 ASP A C 1
ATOM 563 O O . ASP A 1 72 ? -26.679 -7.879 4.105 1.00 64.75 72 ASP A O 1
ATOM 567 N N . THR A 1 73 ? -27.080 -6.293 2.595 1.00 68.00 73 THR A N 1
ATOM 568 C CA . THR A 1 73 ? -26.668 -7.135 1.456 1.00 68.00 73 THR A CA 1
ATOM 569 C C . THR A 1 73 ? -25.359 -6.640 0.846 1.00 68.00 73 THR A C 1
ATOM 571 O O . THR A 1 73 ? -25.296 -5.535 0.293 1.00 68.00 73 THR A O 1
ATOM 574 N N . TYR A 1 74 ? -24.324 -7.479 0.913 1.00 71.69 74 TYR A N 1
ATOM 575 C CA . TYR A 1 74 ? -23.028 -7.265 0.271 1.00 71.69 74 TYR A CA 1
ATOM 576 C C . TYR A 1 74 ? -22.842 -8.282 -0.854 1.00 71.69 74 TYR A C 1
ATOM 578 O O . TYR A 1 74 ? -23.042 -9.475 -0.648 1.00 71.69 74 TYR A O 1
ATOM 586 N N . ILE A 1 75 ? -22.454 -7.811 -2.038 1.00 78.06 75 ILE A N 1
ATOM 587 C CA . ILE A 1 75 ? -22.007 -8.675 -3.132 1.00 78.06 75 ILE A CA 1
ATOM 588 C C . ILE A 1 75 ? -20.492 -8.778 -3.041 1.00 78.06 75 ILE A C 1
ATOM 590 O O . ILE A 1 75 ? -19.801 -7.758 -3.083 1.00 78.06 75 ILE A O 1
ATOM 594 N N . GLU A 1 76 ? -19.986 -9.995 -2.895 1.00 76.12 76 GLU A N 1
ATOM 595 C CA . GLU A 1 76 ? -18.565 -10.299 -3.007 1.00 76.12 76 GLU A CA 1
ATOM 596 C C . GLU A 1 76 ? -18.066 -9.989 -4.422 1.00 76.12 76 GLU A C 1
ATOM 598 O O . GLU A 1 76 ? -18.656 -10.409 -5.411 1.00 76.12 76 GLU A O 1
ATOM 603 N N . VAL A 1 77 ? -16.996 -9.204 -4.509 1.00 74.94 77 VAL A N 1
ATOM 604 C CA . VAL A 1 77 ? -16.306 -8.897 -5.759 1.00 74.94 77 VAL A CA 1
ATOM 605 C C . VAL A 1 77 ? -14.914 -9.491 -5.651 1.00 74.94 77 VAL A C 1
ATOM 607 O O . VAL A 1 77 ? -14.093 -9.066 -4.824 1.00 74.94 77 VAL A O 1
ATOM 610 N N . THR A 1 78 ? -14.649 -10.497 -6.475 1.00 75.50 78 THR A N 1
ATOM 611 C CA . THR A 1 78 ? -13.345 -11.157 -6.497 1.00 75.50 78 THR A CA 1
ATOM 612 C C . THR A 1 78 ? -12.282 -10.240 -7.103 1.00 75.50 78 THR A C 1
ATOM 614 O O . THR A 1 78 ? -12.566 -9.258 -7.793 1.00 75.50 78 THR A O 1
ATOM 617 N N . ARG A 1 79 ? -11.005 -10.523 -6.815 1.00 69.12 79 ARG A N 1
ATOM 618 C CA . ARG A 1 79 ? -9.907 -9.762 -7.433 1.00 69.12 79 ARG A CA 1
ATOM 619 C C . ARG A 1 79 ? -9.842 -10.003 -8.939 1.00 69.12 79 ARG A C 1
ATOM 621 O O . ARG A 1 79 ? -9.492 -9.073 -9.650 1.00 69.12 79 ARG A O 1
ATOM 628 N N . GLU A 1 80 ? -10.195 -11.204 -9.392 1.00 71.56 80 GLU A N 1
ATOM 629 C CA . GLU A 1 80 ? -10.213 -11.579 -10.809 1.00 71.56 80 GLU A CA 1
ATOM 630 C C . GLU A 1 80 ? -11.245 -10.772 -11.603 1.00 71.56 80 GLU A C 1
ATOM 632 O O . GLU A 1 80 ? -10.909 -10.238 -12.652 1.00 71.56 80 GLU A O 1
ATOM 637 N N . GLU A 1 81 ? -12.457 -10.583 -11.072 1.00 71.31 81 GLU A N 1
ATOM 638 C CA . GLU A 1 81 ? -13.478 -9.740 -11.717 1.00 71.31 81 GLU A CA 1
ATOM 639 C C . GLU A 1 81 ? -13.050 -8.270 -11.817 1.00 71.31 81 GLU A C 1
ATOM 641 O O . GLU A 1 81 ? -13.354 -7.593 -12.795 1.00 71.31 81 GLU A O 1
ATOM 646 N N . LEU A 1 82 ? -12.327 -7.758 -10.815 1.00 72.50 82 LEU A N 1
ATOM 647 C CA . LEU A 1 82 ? -11.789 -6.395 -10.863 1.00 72.50 82 LEU A CA 1
ATOM 648 C C . LEU A 1 82 ? -10.669 -6.239 -11.896 1.00 72.50 82 LEU A C 1
ATOM 650 O O . LEU A 1 82 ? -10.527 -5.151 -12.451 1.00 72.50 82 LEU A O 1
ATOM 654 N N . ASP A 1 83 ? -9.873 -7.285 -12.114 1.00 74.25 83 ASP A N 1
ATOM 655 C CA . ASP A 1 83 ? -8.786 -7.292 -13.098 1.00 74.25 83 ASP A CA 1
ATOM 656 C C . ASP A 1 83 ? -9.345 -7.393 -14.527 1.00 74.25 83 ASP A C 1
ATOM 658 O O . ASP A 1 83 ? -8.917 -6.645 -15.397 1.00 74.25 83 ASP A O 1
ATOM 662 N N . ASP A 1 84 ? -10.377 -8.219 -14.747 1.00 76.00 84 ASP A N 1
ATOM 663 C CA . ASP A 1 84 ? -11.054 -8.374 -16.049 1.00 76.00 84 ASP 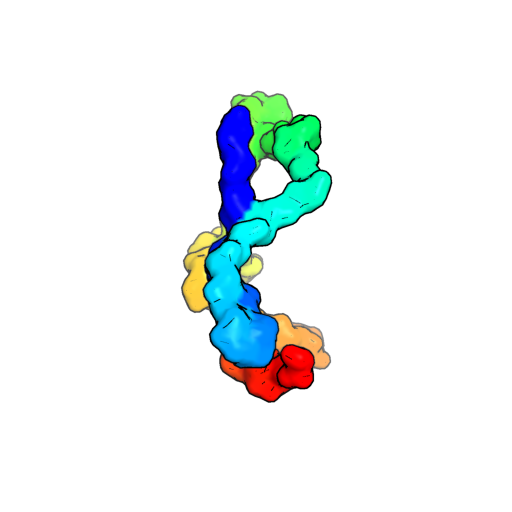A CA 1
ATOM 664 C C . ASP A 1 84 ? -11.765 -7.084 -16.508 1.00 76.00 84 ASP A C 1
ATOM 666 O O . ASP A 1 84 ? -11.811 -6.765 -17.695 1.00 76.00 84 ASP A O 1
ATOM 670 N N . ILE A 1 85 ? -12.277 -6.290 -15.560 1.00 76.44 85 ILE A N 1
ATOM 671 C CA . ILE A 1 85 ? -12.925 -4.995 -15.835 1.00 76.44 85 ILE A CA 1
ATOM 672 C C . ILE A 1 85 ? -11.902 -3.849 -15.936 1.00 76.44 85 ILE A C 1
ATOM 674 O O . ILE A 1 85 ? -12.240 -2.750 -16.395 1.00 76.44 85 ILE A O 1
ATOM 678 N N . ALA A 1 86 ? -10.654 -4.050 -15.498 1.00 72.94 86 ALA A N 1
ATOM 679 C CA . ALA A 1 86 ? -9.644 -3.006 -15.575 1.00 72.94 86 ALA A CA 1
ATOM 680 C C . ALA A 1 86 ? -9.374 -2.669 -17.049 1.00 72.94 86 ALA A C 1
ATOM 682 O O . ALA A 1 86 ? -8.894 -3.497 -17.816 1.00 72.94 86 ALA A O 1
ATOM 683 N N . LEU A 1 87 ? -9.694 -1.433 -17.451 1.00 63.84 87 LEU A N 1
ATOM 684 C CA . LEU A 1 87 ? -9.399 -0.944 -18.797 1.00 63.84 87 LEU A CA 1
ATOM 685 C C . LEU A 1 87 ? -7.906 -1.119 -19.085 1.00 63.84 87 LEU A C 1
ATOM 687 O O . LEU A 1 87 ? -7.074 -0.490 -18.424 1.00 63.84 87 LEU A O 1
ATOM 691 N N . GLU A 1 88 ? -7.592 -1.921 -20.101 1.00 60.53 88 GLU A N 1
ATOM 692 C CA . GLU A 1 88 ? -6.254 -1.993 -20.678 1.00 60.53 88 GLU A CA 1
ATOM 693 C C . GLU A 1 88 ? -5.827 -0.570 -21.070 1.00 60.53 88 GLU A C 1
ATOM 695 O O . GLU A 1 88 ? -6.425 0.054 -21.950 1.00 60.53 88 GLU A O 1
ATOM 700 N N . SER A 1 89 ? -4.842 -0.019 -20.357 1.00 46.47 89 SER A N 1
ATOM 701 C CA . SER A 1 89 ? -4.205 1.266 -20.675 1.00 46.47 89 SER A CA 1
ATOM 702 C C . SER A 1 89 ? -2.782 1.048 -21.151 1.00 46.47 89 SER A C 1
ATOM 704 O O . SER A 1 89 ? -2.075 0.230 -20.519 1.00 46.47 89 SER A O 1
#